Protein AF-A0A935C722-F1 (afdb_monomer_lite)

Foldseek 3Di:
DPQCVLVVLLVQLVVLLVLLVCLVVVVDDPPVVVVVLVLFDPVLSSLVSNLSSVCSNLVSVLSNQVSVVVNCCVVVVDPPDVVNVVVSVVSVVVSVVVNVVSNVVRNVD

Structure (mmCIF, N/CA/C/O backbone):
data_AF-A0A935C722-F1
#
_entry.id   AF-A0A935C722-F1
#
loop_
_atom_site.group_PDB
_atom_site.id
_atom_site.type_symbol
_atom_site.label_atom_id
_atom_site.label_alt_id
_atom_site.label_comp_id
_atom_site.label_asym_id
_atom_site.label_entity_id
_atom_site.label_seq_id
_atom_site.pdbx_PDB_ins_code
_atom_site.Cartn_x
_atom_site.Cartn_y
_atom_site.Cartn_z
_atom_site.occupancy
_atom_site.B_iso_or_equiv
_atom_site.auth_seq_id
_atom_site.auth_comp_id
_atom_site.auth_asym_id
_atom_site.auth_atom_id
_atom_site.pdbx_PDB_model_num
ATOM 1 N N . MET A 1 1 ? 4.870 -12.747 -23.726 1.00 50.28 1 MET A N 1
ATOM 2 C CA . MET A 1 1 ? 3.945 -12.637 -22.568 1.00 50.28 1 MET A CA 1
ATOM 3 C C . MET A 1 1 ? 4.417 -11.656 -21.479 1.00 50.28 1 MET A C 1
ATOM 5 O O . MET A 1 1 ? 3.650 -11.370 -20.572 1.00 50.28 1 MET A O 1
ATOM 9 N N . THR A 1 2 ? 5.622 -11.080 -21.564 1.00 58.06 2 THR A N 1
ATOM 10 C CA . THR A 1 2 ? 6.218 -10.199 -20.534 1.00 58.06 2 THR A CA 1
ATOM 11 C C . THR A 1 2 ? 5.683 -8.758 -20.504 1.00 58.06 2 THR A C 1
ATOM 13 O O . THR A 1 2 ? 5.751 -8.120 -19.458 1.00 58.06 2 THR A O 1
ATOM 16 N N . MET A 1 3 ? 5.095 -8.248 -21.597 1.00 60.31 3 MET A N 1
ATOM 17 C CA . MET A 1 3 ? 4.615 -6.855 -21.669 1.00 60.31 3 MET A CA 1
ATOM 18 C C . MET A 1 3 ? 3.290 -6.584 -20.937 1.00 60.31 3 MET A C 1
ATOM 20 O O . MET A 1 3 ? 3.032 -5.438 -20.604 1.00 60.31 3 MET A O 1
ATOM 24 N N . MET A 1 4 ? 2.454 -7.593 -20.654 1.00 74.25 4 MET A N 1
ATOM 25 C CA . MET A 1 4 ? 1.166 -7.384 -19.958 1.00 74.25 4 MET A CA 1
ATOM 26 C C . MET A 1 4 ? 1.327 -7.140 -18.452 1.00 74.25 4 MET A C 1
ATOM 28 O O . MET A 1 4 ? 0.492 -6.483 -17.835 1.00 74.25 4 MET A O 1
ATOM 32 N N . TRP A 1 5 ? 2.392 -7.670 -17.850 1.00 78.00 5 TRP A N 1
ATOM 33 C CA . TRP A 1 5 ? 2.559 -7.689 -16.397 1.00 78.00 5 TRP A CA 1
ATOM 34 C C . TRP A 1 5 ? 2.639 -6.292 -15.752 1.00 78.00 5 TRP A C 1
ATOM 36 O O . TRP A 1 5 ? 1.957 -6.077 -14.750 1.00 78.00 5 TRP A O 1
ATOM 46 N N . PRO A 1 6 ? 3.362 -5.306 -16.324 1.00 79.31 6 PRO A N 1
ATOM 47 C CA . PRO A 1 6 ? 3.358 -3.938 -15.807 1.00 79.31 6 PRO A CA 1
ATOM 48 C C . PRO A 1 6 ? 1.967 -3.293 -15.818 1.00 79.31 6 PRO A C 1
ATOM 50 O O . PRO A 1 6 ? 1.604 -2.614 -14.864 1.00 79.31 6 PRO A O 1
ATOM 53 N N . PHE A 1 7 ?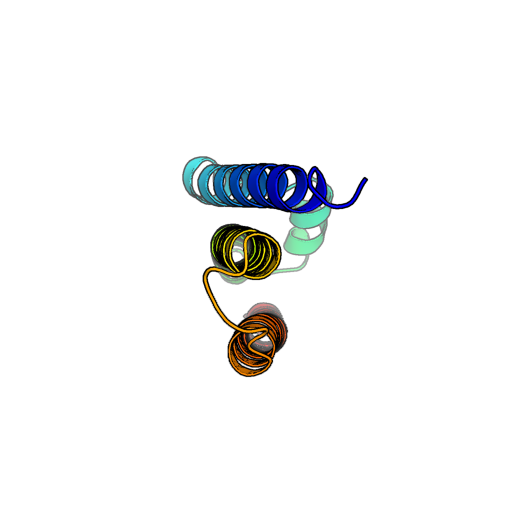 1.149 -3.547 -16.844 1.00 80.44 7 PHE A N 1
ATOM 54 C CA . PHE A 1 7 ? -0.207 -2.993 -16.923 1.00 80.44 7 PHE A CA 1
ATOM 55 C C . PHE A 1 7 ? -1.146 -3.614 -15.886 1.00 80.44 7 PHE A C 1
ATOM 57 O O . PHE A 1 7 ? -1.911 -2.895 -15.244 1.00 80.44 7 PHE A O 1
ATOM 64 N N . VAL A 1 8 ? -1.055 -4.931 -15.673 1.00 86.19 8 VAL A N 1
ATOM 65 C CA . VAL A 1 8 ? -1.828 -5.629 -14.631 1.00 86.19 8 VAL A CA 1
ATOM 66 C C . VAL A 1 8 ? -1.449 -5.114 -13.241 1.00 86.19 8 VAL A C 1
ATOM 68 O O . VAL A 1 8 ? -2.330 -4.819 -12.434 1.00 86.19 8 VAL A O 1
ATOM 71 N N . LEU A 1 9 ? -0.151 -4.943 -12.974 1.00 84.56 9 LEU A N 1
ATOM 72 C CA . LEU A 1 9 ? 0.327 -4.361 -11.720 1.00 84.56 9 LEU A CA 1
ATOM 73 C C . LEU A 1 9 ? -0.134 -2.907 -11.562 1.00 84.56 9 LEU A C 1
ATOM 75 O O . LEU A 1 9 ? -0.634 -2.548 -10.502 1.00 84.56 9 LEU A O 1
ATOM 79 N N . GLY A 1 10 ? -0.054 -2.090 -12.612 1.00 84.94 10 GLY A N 1
ATOM 80 C CA . GLY A 1 10 ? -0.557 -0.715 -12.594 1.00 84.94 10 GLY A CA 1
ATOM 81 C C . GLY A 1 10 ? -2.048 -0.638 -12.247 1.00 84.94 10 GLY A C 1
ATOM 82 O O . GLY A 1 10 ? -2.433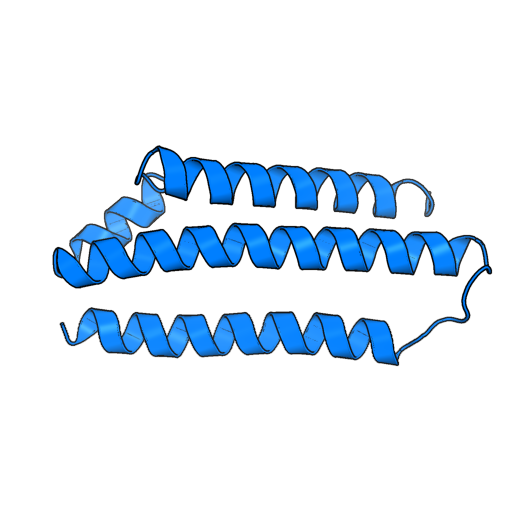 0.116 -11.352 1.00 84.94 10 GLY A O 1
ATOM 83 N N . ALA A 1 11 ? -2.880 -1.472 -12.879 1.00 88.62 11 ALA A N 1
ATOM 84 C CA . ALA A 1 11 ? -4.311 -1.552 -12.585 1.00 88.62 11 ALA A CA 1
ATOM 85 C C . ALA A 1 11 ? -4.588 -2.002 -11.138 1.00 88.62 11 ALA A C 1
ATOM 87 O O . ALA A 1 11 ? -5.428 -1.409 -10.456 1.00 88.62 11 ALA A O 1
ATOM 88 N N . LEU A 1 12 ? -3.846 -2.999 -10.641 1.00 90.44 12 LEU A N 1
ATOM 89 C CA . LEU A 1 12 ? -3.929 -3.449 -9.249 1.00 90.44 12 LEU A CA 1
ATOM 90 C C . LEU A 1 12 ? -3.547 -2.329 -8.272 1.00 90.44 12 LEU A C 1
ATOM 92 O O . LEU A 1 12 ? -4.224 -2.123 -7.263 1.00 90.44 12 LEU A O 1
ATOM 96 N N . GLY A 1 13 ? -2.492 -1.573 -8.578 1.00 89.44 13 GLY A N 1
ATOM 97 C CA . GLY A 1 13 ? -2.058 -0.439 -7.771 1.00 89.44 13 GLY A CA 1
ATOM 98 C C . GLY A 1 13 ? -3.132 0.645 -7.677 1.00 89.44 13 GLY A C 1
ATOM 99 O O . GLY A 1 13 ? -3.472 1.070 -6.573 1.00 89.44 13 GLY A O 1
ATOM 100 N N . ILE A 1 14 ? -3.754 1.012 -8.803 1.00 91.38 14 ILE A N 1
ATOM 101 C CA . ILE A 1 14 ? -4.869 1.975 -8.840 1.00 91.38 14 ILE A CA 1
ATOM 102 C C . ILE A 1 14 ? -6.057 1.470 -8.012 1.00 91.38 14 ILE A C 1
ATOM 104 O O . ILE A 1 14 ? -6.588 2.207 -7.180 1.00 91.38 14 ILE A O 1
ATOM 108 N N . PHE A 1 15 ? -6.453 0.206 -8.182 1.00 91.88 15 PHE A N 1
ATOM 109 C CA . PHE A 1 15 ? -7.536 -0.398 -7.400 1.00 91.88 15 PHE A CA 1
ATOM 110 C C . PHE A 1 15 ? -7.255 -0.360 -5.887 1.00 91.88 15 PHE A C 1
ATOM 112 O O . PHE A 1 15 ? -8.149 -0.075 -5.082 1.00 91.88 15 PHE A O 1
ATOM 119 N N . THR A 1 16 ? -6.001 -0.594 -5.496 1.00 91.44 16 THR A N 1
ATOM 120 C CA . THR A 1 16 ? -5.573 -0.552 -4.091 1.00 91.44 16 THR A CA 1
ATOM 121 C C . THR A 1 16 ? -5.673 0.872 -3.530 1.00 91.44 16 THR A C 1
ATOM 123 O O . THR A 1 16 ? -6.224 1.064 -2.445 1.00 91.44 16 THR A O 1
ATOM 126 N N . ILE A 1 17 ? -5.265 1.892 -4.297 1.00 91.06 17 ILE A N 1
ATOM 127 C CA . ILE A 1 17 ? -5.431 3.306 -3.910 1.00 91.06 17 ILE A CA 1
ATOM 128 C C . ILE A 1 17 ? -6.911 3.651 -3.738 1.00 91.06 17 ILE A C 1
ATOM 130 O O . ILE A 1 17 ? -7.287 4.213 -2.710 1.00 91.06 17 ILE A O 1
ATOM 134 N N . ILE A 1 18 ? -7.761 3.284 -4.702 1.00 92.38 18 ILE A N 1
ATOM 135 C CA . ILE A 1 18 ? -9.209 3.543 -4.638 1.00 92.38 18 ILE A CA 1
ATOM 136 C C . ILE A 1 18 ? -9.812 2.903 -3.384 1.00 92.38 18 ILE A C 1
ATOM 138 O O . ILE A 1 18 ? -10.620 3.527 -2.696 1.00 92.38 18 ILE A O 1
ATOM 142 N N . THR A 1 19 ? -9.388 1.685 -3.043 1.00 89.06 19 THR A N 1
ATOM 143 C CA . THR A 1 19 ? -9.823 1.000 -1.820 1.00 89.06 19 THR A CA 1
ATOM 144 C C . THR A 1 19 ? -9.389 1.763 -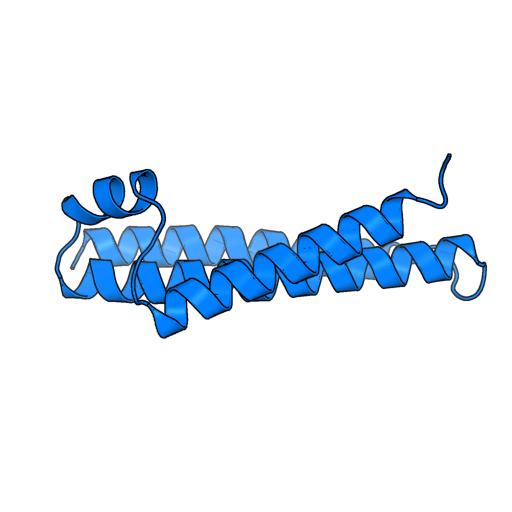0.568 1.00 89.06 19 THR A C 1
ATOM 146 O O . THR A 1 19 ? -10.207 1.987 0.324 1.00 89.06 19 THR A O 1
ATOM 149 N N . GLY A 1 20 ? -8.143 2.238 -0.518 1.00 87.75 20 GLY A N 1
ATOM 150 C CA . GLY A 1 20 ? -7.648 3.077 0.575 1.00 87.75 20 GLY A CA 1
ATOM 151 C C . GLY A 1 20 ? -8.439 4.376 0.734 1.00 87.75 20 GLY A C 1
ATOM 152 O O . GLY A 1 20 ? -8.904 4.685 1.830 1.00 87.75 20 GLY A O 1
ATOM 153 N N . VAL A 1 21 ? -8.686 5.091 -0.366 1.00 90.19 21 VAL A N 1
ATOM 154 C CA . VAL A 1 21 ? -9.504 6.318 -0.378 1.00 90.19 21 VAL A CA 1
ATOM 155 C C . VAL A 1 21 ? -10.939 6.028 0.064 1.00 90.19 21 VAL A C 1
ATOM 157 O O . VAL A 1 21 ? -11.495 6.766 0.878 1.00 90.19 21 VAL A O 1
ATOM 160 N N . LYS A 1 22 ? -11.533 4.920 -0.391 1.00 89.50 22 LYS A N 1
ATOM 161 C CA . LYS A 1 22 ? -12.868 4.489 0.042 1.00 89.50 22 LYS A CA 1
ATOM 162 C C . LYS A 1 22 ? -12.930 4.278 1.556 1.00 89.50 22 LYS A C 1
ATOM 164 O O . LYS A 1 22 ? -13.928 4.662 2.163 1.00 89.50 22 LYS A O 1
ATOM 169 N N . ILE A 1 23 ? -11.892 3.718 2.177 1.00 87.56 23 ILE A N 1
ATOM 170 C CA . ILE A 1 23 ? -11.829 3.551 3.639 1.00 87.56 23 ILE A CA 1
ATOM 171 C C . ILE A 1 23 ? -11.791 4.917 4.339 1.00 87.56 23 ILE A C 1
ATOM 173 O O . ILE A 1 23 ? -12.484 5.090 5.338 1.00 87.56 23 ILE A O 1
ATOM 177 N N . ILE A 1 24 ? -11.053 5.903 3.810 1.00 86.75 24 ILE A N 1
ATOM 178 C CA . ILE A 1 24 ? -11.031 7.273 4.366 1.00 86.75 24 ILE A CA 1
ATOM 179 C C . ILE A 1 24 ? -12.423 7.907 4.298 1.00 86.75 24 ILE A C 1
ATOM 181 O O . ILE A 1 24 ? -12.893 8.459 5.290 1.00 86.75 24 ILE A O 1
ATOM 185 N N . LEU A 1 25 ? -13.086 7.804 3.143 1.00 87.31 25 LEU A N 1
ATOM 186 C CA . LEU A 1 25 ? -14.386 8.437 2.904 1.00 87.31 25 LEU A CA 1
ATOM 187 C C . LEU A 1 25 ? -15.525 7.768 3.677 1.00 87.31 25 LEU A C 1
ATOM 189 O O . LEU A 1 25 ? -16.398 8.444 4.209 1.00 87.31 25 LEU A O 1
ATOM 193 N N . THR A 1 26 ? -15.540 6.436 3.726 1.00 84.25 26 THR A N 1
ATOM 194 C CA . THR A 1 26 ? -16.640 5.678 4.346 1.00 84.25 26 THR A CA 1
ATOM 195 C C . THR A 1 26 ? -16.389 5.350 5.813 1.00 84.25 26 THR A C 1
ATOM 197 O O . THR A 1 26 ? -17.325 4.993 6.526 1.00 84.25 26 THR A O 1
ATOM 200 N N . GLY A 1 27 ? -15.136 5.421 6.270 1.00 77.88 27 GLY A N 1
ATOM 201 C CA . GLY A 1 27 ? -14.728 4.990 7.606 1.00 77.88 27 GLY A CA 1
ATOM 202 C C . GLY A 1 27 ? -14.941 3.497 7.871 1.00 77.88 27 GLY A C 1
ATOM 203 O O . GLY A 1 27 ? -14.841 3.083 9.028 1.00 77.88 27 GLY A O 1
ATOM 204 N N . LYS A 1 28 ? -15.254 2.709 6.833 1.00 81.19 28 LYS A N 1
ATOM 205 C CA . LYS A 1 28 ? -15.564 1.281 6.912 1.00 81.19 28 LYS A CA 1
ATOM 206 C C . LYS A 1 28 ? -14.454 0.459 6.285 1.00 81.19 28 LYS A C 1
ATOM 208 O O . LYS A 1 28 ? -13.912 0.819 5.238 1.00 81.19 28 LYS A O 1
ATOM 213 N N . LEU A 1 29 ? -14.144 -0.658 6.926 1.00 82.12 29 LEU A N 1
ATOM 214 C CA . LEU A 1 29 ? -13.231 -1.664 6.390 1.00 82.12 29 LEU A CA 1
ATOM 215 C C . LEU A 1 29 ? -14.010 -2.845 5.808 1.00 82.12 29 LEU A C 1
ATOM 217 O O . LEU A 1 29 ? -15.242 -2.860 5.797 1.00 82.12 29 LEU A O 1
ATOM 221 N N . SER A 1 30 ? -13.291 -3.841 5.292 1.00 80.38 30 SER A N 1
ATOM 222 C CA . SER A 1 30 ? -13.920 -5.109 4.923 1.00 80.38 30 SER A CA 1
ATOM 223 C C . SER A 1 30 ? -14.546 -5.778 6.156 1.00 80.38 30 SER A C 1
ATOM 225 O O . SER A 1 30 ? -14.043 -5.626 7.269 1.00 80.38 30 SER A O 1
ATOM 227 N N . ALA A 1 31 ? -15.618 -6.557 5.971 1.00 79.38 31 ALA A N 1
ATOM 228 C CA . ALA A 1 31 ? -16.326 -7.212 7.080 1.00 79.38 31 ALA A CA 1
ATOM 229 C C . ALA A 1 31 ? -15.379 -8.011 8.003 1.00 79.38 31 ALA A C 1
ATOM 231 O O . ALA A 1 31 ? -15.436 -7.882 9.221 1.00 79.38 31 ALA A O 1
ATOM 232 N N . ARG A 1 32 ? -14.412 -8.734 7.417 1.00 80.56 32 ARG A N 1
ATOM 233 C CA . ARG A 1 32 ? -13.386 -9.497 8.154 1.00 80.56 32 ARG A CA 1
ATOM 234 C C . ARG A 1 32 ? -12.432 -8.627 8.973 1.00 80.56 32 ARG A C 1
ATOM 236 O O . ARG A 1 32 ? -11.858 -9.089 9.955 1.00 80.56 32 ARG A O 1
ATOM 243 N N . GLU A 1 33 ? -12.158 -7.407 8.531 1.00 79.25 33 GLU A N 1
ATOM 244 C CA . GLU A 1 33 ? -11.299 -6.479 9.266 1.00 79.25 33 GLU A CA 1
ATOM 245 C C . GLU A 1 33 ? -12.073 -5.750 10.358 1.00 79.25 33 GLU A C 1
ATOM 247 O O . GLU A 1 33 ? -11.514 -5.512 11.423 1.00 79.25 33 GLU A O 1
ATOM 252 N N . GLU A 1 34 ? -13.356 -5.457 10.143 1.00 79.12 34 GLU A N 1
ATOM 253 C CA . GLU A 1 34 ? -14.211 -4.901 11.193 1.00 79.12 34 GLU A CA 1
ATOM 254 C C . GLU A 1 34 ? -14.430 -5.885 12.346 1.00 79.12 34 GLU A C 1
ATOM 256 O O . GLU A 1 34 ? -14.342 -5.481 13.504 1.00 79.12 34 GLU A O 1
ATOM 261 N N . GLU A 1 35 ? -14.578 -7.181 12.063 1.00 81.00 35 GLU A N 1
ATOM 262 C CA . GLU A 1 35 ? -14.598 -8.226 13.098 1.00 81.00 35 GLU A CA 1
ATOM 263 C C . GLU A 1 35 ? -13.315 -8.228 13.940 1.00 81.00 35 GLU A C 1
ATOM 265 O O . GLU A 1 35 ? -13.360 -8.321 15.166 1.00 81.00 35 GLU A O 1
ATOM 270 N N . LYS A 1 36 ? -12.148 -8.049 13.303 1.00 76.06 36 LYS A N 1
ATOM 271 C CA . LYS A 1 36 ? -10.865 -7.940 14.018 1.00 76.06 36 LYS A CA 1
ATOM 272 C C . LYS A 1 36 ? -10.782 -6.679 14.873 1.00 76.06 36 LYS A C 1
ATOM 274 O O . LYS A 1 36 ? -10.035 -6.673 15.848 1.00 76.06 36 LYS A O 1
ATOM 279 N N . LEU A 1 37 ? -11.517 -5.628 14.512 1.00 77.25 37 LEU A N 1
ATOM 280 C CA . LEU A 1 37 ? -11.558 -4.363 15.243 1.00 77.25 37 LEU A CA 1
ATOM 281 C C . LEU A 1 37 ? -12.514 -4.376 16.432 1.00 77.25 37 LEU A C 1
ATOM 283 O O . LEU A 1 37 ? -12.340 -3.549 17.320 1.00 77.25 37 LEU A O 1
ATOM 287 N N . ALA A 1 38 ? -13.448 -5.328 16.503 1.00 73.81 38 ALA A N 1
ATOM 288 C CA . ALA A 1 38 ? -14.333 -5.487 17.658 1.00 73.81 38 ALA A CA 1
ATOM 289 C C . ALA A 1 38 ? -13.566 -5.767 18.967 1.00 73.81 38 ALA A C 1
ATOM 291 O O . ALA A 1 38 ? -14.055 -5.461 20.048 1.00 73.81 38 ALA A O 1
ATOM 292 N N . ALA A 1 39 ? -12.345 -6.305 18.871 1.00 75.19 39 ALA A N 1
ATOM 293 C CA . ALA A 1 39 ? -11.461 -6.556 20.010 1.00 75.19 39 ALA A CA 1
ATOM 294 C C . ALA A 1 39 ? -10.665 -5.321 20.487 1.00 75.19 39 ALA A C 1
ATOM 296 O O . ALA A 1 39 ? -9.875 -5.435 21.422 1.00 75.19 39 ALA A O 1
ATOM 297 N N . TYR A 1 40 ? -10.808 -4.165 19.830 1.00 76.69 40 TYR A N 1
ATOM 298 C CA . TYR A 1 40 ? -10.052 -2.945 20.124 1.00 76.69 40 TYR A CA 1
ATOM 299 C C . TYR A 1 40 ? -10.953 -1.868 20.744 1.00 76.69 40 TYR A C 1
ATOM 301 O O . TYR A 1 40 ? -12.150 -1.809 20.463 1.00 76.69 40 TYR A O 1
ATOM 309 N N . SER A 1 41 ? -10.379 -0.962 21.544 1.00 79.50 41 SER A N 1
ATOM 310 C CA . SER A 1 41 ? -11.093 0.232 22.023 1.00 79.50 41 SER A CA 1
ATOM 311 C C . SER A 1 41 ? -11.565 1.112 20.857 1.00 79.50 41 SER A C 1
ATOM 313 O O . SER A 1 41 ? -10.982 1.098 19.771 1.00 79.50 41 SER A O 1
ATOM 315 N N . ALA A 1 42 ? -12.584 1.953 21.071 1.00 79.31 42 ALA A N 1
ATOM 316 C CA . ALA A 1 42 ? -13.103 2.856 20.033 1.00 79.31 42 ALA A CA 1
ATOM 317 C C . ALA A 1 42 ? -12.008 3.755 19.414 1.00 79.31 42 ALA A C 1
ATOM 319 O O . ALA A 1 42 ? -12.013 4.032 18.211 1.00 79.31 42 ALA A O 1
ATOM 320 N N . LYS A 1 43 ? -11.024 4.167 20.228 1.00 79.50 43 LYS A N 1
ATOM 321 C CA . LYS A 1 43 ? -9.858 4.938 19.779 1.00 79.50 43 LYS A CA 1
ATOM 322 C C . LYS A 1 43 ? -8.885 4.077 18.966 1.00 79.50 43 LYS A C 1
ATOM 324 O O . LYS A 1 43 ? -8.466 4.508 17.892 1.00 79.50 43 LYS A O 1
ATOM 329 N N . GLY A 1 44 ? -8.575 2.861 19.424 1.00 79.94 44 GLY A N 1
ATOM 330 C CA . GLY A 1 44 ? -7.749 1.904 18.680 1.00 79.94 44 GLY A CA 1
ATOM 331 C C . GLY A 1 44 ? -8.364 1.518 17.331 1.00 79.94 44 GLY A C 1
ATOM 332 O O . GLY A 1 44 ? -7.668 1.488 16.315 1.00 79.94 44 GLY A O 1
ATOM 333 N N . ALA A 1 45 ? -9.685 1.328 17.287 1.00 81.62 45 ALA A N 1
ATOM 334 C CA . ALA A 1 45 ? -10.413 0.988 16.071 1.00 81.62 45 ALA A CA 1
ATOM 335 C C . ALA A 1 45 ? -10.329 2.095 15.005 1.00 81.62 45 ALA A C 1
ATOM 337 O O . ALA A 1 45 ? -10.090 1.815 13.827 1.00 81.62 45 ALA A O 1
ATOM 338 N N . ARG A 1 46 ? -10.455 3.366 15.413 1.00 82.44 46 ARG A N 1
ATOM 339 C CA . ARG A 1 46 ? -10.293 4.520 14.511 1.00 82.44 46 ARG A CA 1
ATOM 340 C C . ARG A 1 46 ? -8.873 4.607 13.950 1.00 82.44 46 ARG A C 1
ATOM 342 O O . ARG A 1 46 ? -8.712 4.802 12.747 1.00 82.44 46 ARG A O 1
ATOM 349 N N . THR A 1 47 ? -7.857 4.429 14.793 1.00 83.56 47 THR A N 1
ATOM 350 C CA . THR A 1 47 ? -6.448 4.452 14.366 1.00 83.56 47 THR A CA 1
ATOM 351 C C . THR A 1 47 ? -6.152 3.345 13.360 1.00 83.56 47 THR A C 1
ATOM 353 O O . THR A 1 47 ? -5.547 3.609 12.325 1.00 83.56 47 THR A O 1
ATOM 356 N N . MET A 1 48 ? -6.634 2.124 13.604 1.00 82.88 48 MET A N 1
ATOM 357 C CA . MET A 1 48 ? -6.437 0.998 12.686 1.00 82.88 48 MET A CA 1
ATOM 358 C C . MET A 1 48 ? -7.129 1.200 11.331 1.00 82.88 48 MET A C 1
ATOM 360 O O . MET A 1 48 ? -6.584 0.786 10.311 1.00 82.88 48 MET A O 1
ATOM 364 N N . ARG A 1 49 ? -8.287 1.873 11.284 1.00 85.38 49 ARG A N 1
ATOM 365 C CA . ARG A 1 49 ? -8.948 2.249 10.018 1.00 85.38 49 ARG A CA 1
ATOM 366 C C . ARG A 1 49 ? -8.111 3.224 9.199 1.00 85.38 49 ARG A C 1
ATOM 368 O O . ARG A 1 49 ? -7.909 2.997 8.009 1.00 85.38 49 ARG A O 1
ATOM 375 N N . ILE A 1 50 ? -7.593 4.273 9.840 1.00 86.25 50 ILE A N 1
ATOM 376 C CA . ILE A 1 50 ? -6.709 5.254 9.191 1.00 86.25 50 ILE A CA 1
ATOM 377 C C . ILE A 1 50 ? -5.424 4.572 8.716 1.00 86.25 50 ILE A C 1
ATOM 379 O O . ILE A 1 50 ? -4.977 4.811 7.598 1.00 86.25 50 ILE A O 1
ATOM 383 N N . LEU A 1 51 ? -4.864 3.684 9.539 1.00 86.56 51 LEU A N 1
ATOM 384 C CA . LEU A 1 51 ? -3.684 2.909 9.188 1.00 86.56 51 LEU A CA 1
ATOM 385 C C . LEU A 1 51 ? -3.949 2.048 7.949 1.00 86.56 51 LEU A C 1
ATOM 387 O O . LEU A 1 51 ? -3.241 2.180 6.962 1.00 86.56 51 LEU A O 1
ATOM 391 N N . ASN A 1 52 ? -5.005 1.234 7.945 1.00 87.12 52 ASN A N 1
ATOM 392 C CA . ASN A 1 52 ? -5.349 0.404 6.790 1.00 87.12 52 ASN A CA 1
ATOM 393 C C . ASN A 1 52 ? -5.593 1.232 5.522 1.00 87.12 52 ASN A C 1
ATOM 395 O O . ASN A 1 52 ? -5.179 0.828 4.435 1.00 87.12 52 ASN A O 1
ATOM 399 N N . ALA A 1 53 ? -6.224 2.401 5.637 1.00 88.06 53 ALA A N 1
ATOM 400 C CA . ALA A 1 53 ? -6.369 3.314 4.510 1.00 88.06 53 ALA A CA 1
ATOM 401 C C . ALA A 1 53 ? -5.009 3.791 3.974 1.00 88.06 53 ALA A C 1
ATOM 403 O O . ALA A 1 53 ? -4.745 3.672 2.776 1.00 88.06 53 ALA A O 1
ATOM 404 N N . ALA A 1 54 ? -4.134 4.281 4.858 1.00 87.44 54 ALA A N 1
ATOM 405 C CA . ALA A 1 54 ? -2.798 4.746 4.495 1.00 87.44 54 ALA A CA 1
ATOM 406 C C . ALA A 1 54 ? -1.966 3.629 3.851 1.00 87.44 54 ALA A C 1
ATOM 408 O O . ALA A 1 54 ? -1.319 3.856 2.832 1.00 87.44 54 ALA A O 1
ATOM 409 N N . PHE A 1 55 ? -2.041 2.409 4.384 1.00 88.69 55 PHE A N 1
ATOM 410 C CA . PHE A 1 55 ? -1.352 1.244 3.830 1.00 88.69 55 PHE A CA 1
ATOM 411 C C . PHE A 1 55 ? -1.831 0.900 2.429 1.00 88.69 55 PHE A C 1
ATOM 413 O O . PHE A 1 55 ? -1.002 0.677 1.556 1.00 88.69 55 PHE A O 1
ATOM 420 N N . ASN A 1 56 ? -3.142 0.893 2.186 1.00 89.00 56 ASN A N 1
ATOM 421 C CA . ASN A 1 56 ? -3.677 0.633 0.851 1.00 89.00 56 ASN A CA 1
ATOM 422 C C . ASN A 1 56 ? -3.200 1.687 -0.165 1.00 89.00 56 ASN A C 1
ATOM 424 O O . ASN A 1 56 ? -2.798 1.344 -1.276 1.00 89.00 56 ASN A O 1
ATOM 428 N N . ILE A 1 57 ? -3.169 2.965 0.223 1.00 89.56 57 ILE A N 1
ATOM 429 C CA . ILE A 1 57 ? -2.678 4.040 -0.652 1.00 89.56 57 ILE A CA 1
ATOM 430 C C . ILE A 1 57 ? -1.177 3.880 -0.924 1.00 89.56 57 ILE A C 1
ATOM 432 O O . ILE A 1 57 ? -0.766 3.877 -2.083 1.00 89.56 57 ILE A O 1
ATOM 436 N N . ILE A 1 58 ? -0.359 3.707 0.118 1.00 89.62 58 ILE A N 1
ATOM 437 C CA . ILE A 1 58 ? 1.099 3.576 -0.020 1.00 89.62 58 ILE A CA 1
ATOM 438 C C . ILE A 1 58 ? 1.452 2.313 -0.812 1.00 89.62 58 ILE A C 1
ATOM 440 O O . ILE A 1 58 ? 2.262 2.381 -1.732 1.00 89.62 58 ILE A O 1
ATOM 444 N N . ALA A 1 59 ? 0.818 1.177 -0.517 1.00 88.12 59 ALA A N 1
ATOM 445 C CA . ALA A 1 59 ? 1.020 -0.062 -1.261 1.00 88.12 59 ALA A CA 1
ATOM 446 C C . ALA A 1 59 ? 0.651 0.105 -2.739 1.00 88.12 59 ALA A C 1
ATOM 448 O O . ALA A 1 59 ? 1.410 -0.314 -3.609 1.00 88.12 59 ALA A O 1
ATOM 449 N N . GLY A 1 60 ? -0.465 0.773 -3.038 1.00 88.75 60 GLY A N 1
ATOM 450 C CA . GLY A 1 60 ? -0.848 1.064 -4.413 1.00 88.75 60 GLY A CA 1
ATOM 451 C C . GLY A 1 60 ? 0.168 1.946 -5.147 1.00 88.75 60 GLY A C 1
ATOM 452 O O . GLY A 1 60 ? 0.534 1.632 -6.278 1.00 88.75 60 GLY A O 1
ATOM 453 N N . LEU A 1 61 ? 0.704 2.982 -4.491 1.00 89.38 61 LEU A N 1
ATOM 454 C CA . LEU A 1 61 ? 1.779 3.819 -5.045 1.00 89.38 61 LEU A CA 1
ATOM 455 C C . LEU A 1 61 ? 3.067 3.023 -5.296 1.00 89.38 61 LEU A C 1
ATOM 457 O O . LEU A 1 61 ? 3.687 3.185 -6.344 1.00 89.38 61 LEU A O 1
ATOM 461 N N . VAL A 1 62 ? 3.450 2.134 -4.375 1.00 88.44 62 VAL A N 1
ATOM 462 C CA . VAL A 1 62 ? 4.619 1.248 -4.522 1.00 88.44 62 VAL A CA 1
ATOM 463 C C . VAL A 1 62 ? 4.442 0.303 -5.710 1.00 88.44 62 VAL A C 1
ATOM 465 O O . VAL A 1 62 ? 5.368 0.142 -6.504 1.00 88.44 62 VAL A O 1
ATOM 468 N N . ILE A 1 63 ? 3.256 -0.289 -5.873 1.00 88.69 63 ILE A N 1
ATOM 469 C CA . ILE A 1 63 ? 2.950 -1.185 -6.997 1.00 88.69 63 ILE A CA 1
ATOM 470 C C . ILE A 1 63 ? 3.015 -0.426 -8.329 1.00 88.69 63 ILE A C 1
ATOM 472 O O . ILE A 1 63 ? 3.618 -0.923 -9.279 1.00 88.69 63 ILE A O 1
ATOM 476 N N . ILE A 1 64 ? 2.438 0.779 -8.401 1.00 88.81 64 ILE A N 1
ATOM 477 C CA . ILE A 1 64 ? 2.504 1.624 -9.605 1.00 88.81 64 ILE A CA 1
ATOM 478 C C . ILE A 1 64 ? 3.956 2.006 -9.904 1.00 88.81 64 ILE A C 1
ATOM 480 O O . ILE A 1 64 ? 4.401 1.852 -11.038 1.00 88.81 64 ILE A O 1
ATOM 484 N N . GLY A 1 65 ? 4.714 2.445 -8.897 1.00 85.75 65 GLY A N 1
ATOM 485 C CA . GLY A 1 65 ? 6.130 2.777 -9.051 1.00 85.75 65 GLY A CA 1
ATOM 486 C C . GLY A 1 65 ? 6.941 1.595 -9.581 1.00 85.75 65 GLY A C 1
ATOM 487 O O . GLY A 1 65 ? 7.693 1.744 -10.541 1.00 85.75 65 GLY A O 1
ATOM 488 N N . TYR A 1 66 ? 6.721 0.398 -9.032 1.00 86.38 66 TYR A N 1
ATOM 489 C CA . TYR A 1 66 ? 7.351 -0.830 -9.517 1.00 86.38 66 TYR A CA 1
ATOM 490 C C . TYR A 1 66 ? 6.966 -1.154 -10.966 1.00 86.38 66 TYR A C 1
ATOM 492 O O . TYR A 1 66 ? 7.826 -1.514 -11.770 1.00 86.38 66 TYR A O 1
ATOM 500 N N . ALA A 1 67 ? 5.685 -1.013 -11.315 1.00 86.56 67 ALA A N 1
ATOM 501 C CA . ALA A 1 67 ? 5.195 -1.244 -12.668 1.00 86.56 67 ALA A CA 1
ATOM 502 C C . ALA A 1 67 ? 5.839 -0.286 -13.680 1.00 86.56 67 ALA A C 1
ATOM 504 O O . ALA A 1 67 ? 6.272 -0.732 -14.741 1.00 86.56 67 ALA A O 1
ATOM 505 N N . VAL A 1 68 ? 5.951 1.001 -13.337 1.00 85.50 68 VAL A N 1
ATOM 506 C CA . VAL A 1 68 ? 6.592 2.021 -14.181 1.00 85.50 68 VAL A CA 1
ATOM 507 C C . VAL A 1 68 ? 8.075 1.723 -14.360 1.00 85.50 68 VAL A C 1
ATOM 509 O O . VAL A 1 68 ? 8.540 1.671 -15.494 1.00 85.50 68 VAL A O 1
ATOM 512 N N . VAL A 1 69 ? 8.810 1.465 -13.273 1.00 84.81 69 VAL A N 1
ATOM 513 C CA . VAL A 1 69 ? 10.240 1.124 -13.349 1.00 84.81 69 VAL A CA 1
ATOM 514 C C . VAL A 1 69 ? 10.448 -0.090 -14.247 1.00 84.81 69 VAL A C 1
ATOM 516 O O . VAL A 1 69 ? 11.235 -0.033 -15.185 1.00 84.81 69 VAL A O 1
ATOM 519 N N . ARG A 1 70 ? 9.682 -1.163 -14.031 1.00 83.56 70 ARG A N 1
ATOM 520 C CA . ARG A 1 70 ? 9.811 -2.389 -14.823 1.00 83.56 70 ARG A CA 1
ATOM 521 C C . ARG A 1 70 ? 9.411 -2.197 -16.285 1.00 83.56 70 ARG A C 1
ATOM 523 O O . ARG A 1 70 ? 9.975 -2.842 -17.162 1.00 83.56 70 ARG A O 1
ATOM 530 N N . TYR A 1 71 ? 8.439 -1.328 -16.557 1.00 84.62 71 TYR A N 1
ATOM 531 C CA . TYR A 1 71 ? 8.089 -0.946 -17.920 1.00 84.62 71 TYR A CA 1
ATOM 532 C C . TYR A 1 71 ? 9.251 -0.223 -18.610 1.00 84.62 71 TYR A C 1
ATOM 534 O O . TYR A 1 71 ? 9.599 -0.587 -19.727 1.00 84.62 71 TYR A O 1
ATOM 542 N N . LEU A 1 72 ? 9.882 0.744 -17.939 1.00 84.19 72 LEU A N 1
ATOM 543 C CA . LEU A 1 72 ? 11.014 1.492 -18.488 1.00 84.19 72 LEU A CA 1
ATOM 544 C C . LEU A 1 72 ? 12.279 0.623 -18.647 1.00 84.19 72 LEU A C 1
ATOM 546 O O . LEU A 1 72 ? 12.985 0.784 -19.639 1.00 84.19 72 LEU A O 1
ATOM 550 N N . GLU A 1 73 ? 12.528 -0.326 -17.733 1.00 83.88 73 GLU A N 1
ATOM 551 C CA . GLU A 1 73 ? 13.587 -1.347 -17.865 1.00 83.88 73 GLU A CA 1
ATOM 552 C C . GLU A 1 73 ? 13.349 -2.239 -19.097 1.00 83.88 73 GLU A C 1
ATOM 554 O O . GLU A 1 73 ? 14.261 -2.468 -19.884 1.00 83.88 73 GLU A O 1
ATOM 559 N N . ASN A 1 74 ? 12.109 -2.702 -19.315 1.00 83.81 74 ASN A N 1
ATOM 560 C CA . ASN A 1 74 ? 11.759 -3.538 -20.473 1.00 83.81 74 ASN A CA 1
ATOM 561 C C . ASN A 1 74 ? 11.886 -2.806 -21.821 1.00 83.81 74 ASN A C 1
ATOM 563 O O . ASN A 1 74 ? 11.983 -3.465 -22.852 1.00 83.81 74 ASN A O 1
ATOM 567 N N . GLN A 1 75 ? 11.812 -1.473 -21.819 1.00 83.25 75 GLN A N 1
ATOM 568 C CA . GLN A 1 75 ? 12.011 -0.632 -23.004 1.00 83.25 75 GLN A CA 1
ATOM 569 C C . GLN A 1 75 ? 13.479 -0.206 -23.173 1.00 83.25 75 GLN A C 1
ATOM 571 O O . GLN A 1 75 ? 13.768 0.611 -24.040 1.00 83.25 75 GLN A O 1
ATOM 576 N N . GLU A 1 76 ? 14.387 -0.704 -22.322 1.00 83.25 76 GLU A N 1
ATOM 577 C CA . GLU A 1 76 ? 15.819 -0.360 -22.305 1.00 83.25 76 GLU A CA 1
ATOM 578 C C . GLU A 1 76 ? 16.095 1.149 -22.123 1.00 83.25 76 GLU A C 1
ATOM 580 O O . GLU A 1 76 ? 17.185 1.638 -22.412 1.00 83.25 76 GLU A O 1
ATOM 585 N N . ILE A 1 77 ? 15.118 1.904 -21.598 1.00 82.25 77 ILE A N 1
ATOM 586 C CA . ILE A 1 77 ? 15.233 3.354 -21.348 1.00 82.25 77 ILE A CA 1
ATOM 587 C C . ILE A 1 77 ? 16.110 3.619 -20.120 1.00 82.25 77 ILE A C 1
ATOM 589 O O . ILE A 1 77 ? 16.853 4.599 -20.070 1.00 82.25 77 ILE A O 1
ATOM 593 N N . ILE A 1 78 ? 16.007 2.751 -19.113 1.00 76.56 78 ILE A N 1
ATOM 594 C CA . ILE A 1 78 ? 16.833 2.769 -17.905 1.00 76.56 78 ILE A CA 1
ATOM 595 C C . ILE A 1 78 ? 17.489 1.401 -17.715 1.00 76.56 78 ILE A C 1
ATOM 597 O O . ILE A 1 78 ? 16.854 0.381 -17.992 1.00 76.56 78 ILE A O 1
ATOM 601 N N . PRO A 1 79 ? 18.741 1.362 -17.228 1.00 76.44 79 PRO A N 1
ATOM 602 C CA . PRO A 1 79 ? 19.411 0.106 -16.915 1.00 76.44 79 PRO A CA 1
ATOM 603 C C . PRO A 1 79 ? 18.675 -0.627 -15.789 1.00 76.44 79 PRO A C 1
ATOM 605 O O . PRO A 1 79 ? 18.070 0.027 -14.936 1.00 76.44 79 PRO A O 1
ATOM 608 N N . ASP A 1 80 ? 18.762 -1.964 -15.767 1.00 75.44 80 ASP A N 1
ATOM 609 C CA . ASP A 1 80 ? 18.228 -2.788 -14.673 1.00 75.44 80 ASP A CA 1
ATOM 610 C C . ASP A 1 80 ? 18.812 -2.297 -13.346 1.00 75.44 80 ASP A C 1
ATOM 612 O O . ASP A 1 80 ? 19.999 -2.476 -13.048 1.00 75.44 80 ASP A O 1
ATOM 616 N N . ASN A 1 81 ? 17.980 -1.601 -12.574 1.00 70.25 81 ASN A N 1
ATOM 617 C CA . ASN A 1 81 ? 18.447 -0.834 -11.440 1.00 70.25 81 ASN A CA 1
ATOM 618 C C . ASN A 1 81 ? 17.999 -1.512 -10.156 1.00 70.25 81 ASN A C 1
ATOM 620 O O . ASN A 1 81 ? 16.964 -1.180 -9.568 1.00 70.25 81 ASN A O 1
ATOM 624 N N . VAL A 1 82 ? 18.832 -2.442 -9.691 1.00 74.62 82 VAL A N 1
ATOM 625 C CA . VAL A 1 82 ? 18.682 -3.166 -8.420 1.00 74.62 82 VAL A CA 1
ATOM 626 C C . VAL A 1 82 ? 18.388 -2.217 -7.248 1.00 74.62 82 VAL A C 1
ATOM 628 O O . VAL A 1 82 ? 17.625 -2.577 -6.353 1.00 74.62 82 VAL A O 1
ATOM 631 N N . ILE A 1 83 ? 18.894 -0.976 -7.273 1.00 73.69 83 ILE A N 1
ATOM 632 C CA . ILE A 1 83 ? 18.640 0.031 -6.229 1.00 73.69 83 ILE A CA 1
ATOM 633 C C . ILE A 1 83 ? 17.149 0.378 -6.151 1.00 73.69 83 ILE A C 1
ATOM 635 O O . ILE A 1 83 ? 16.591 0.407 -5.058 1.00 73.69 83 ILE A O 1
ATOM 639 N N . SER A 1 84 ? 16.469 0.576 -7.285 1.00 72.12 84 SER A N 1
ATOM 640 C CA . SER A 1 84 ? 15.026 0.867 -7.297 1.00 72.12 84 SER A CA 1
ATOM 641 C C . SER A 1 84 ? 14.203 -0.284 -6.704 1.00 72.12 84 SER A C 1
ATOM 643 O O . SER A 1 84 ? 13.278 -0.059 -5.921 1.00 72.12 84 SER A O 1
ATOM 645 N N . LYS A 1 85 ? 14.603 -1.530 -6.988 1.00 73.81 85 LYS A N 1
ATOM 646 C CA . LYS A 1 85 ? 13.987 -2.748 -6.442 1.00 73.81 85 LYS A CA 1
ATOM 647 C C . LYS A 1 85 ? 14.217 -2.850 -4.931 1.00 73.81 85 LYS A C 1
ATOM 649 O O . LYS A 1 85 ? 13.273 -3.141 -4.197 1.00 73.81 85 LYS A O 1
ATOM 654 N N . ILE A 1 86 ? 15.426 -2.541 -4.457 1.00 80.69 86 ILE A N 1
ATOM 655 C CA . ILE A 1 86 ? 15.767 -2.500 -3.025 1.00 80.69 86 ILE A CA 1
ATOM 656 C C . ILE A 1 86 ? 14.975 -1.411 -2.295 1.00 80.69 86 ILE A C 1
ATOM 658 O O . ILE A 1 86 ? 14.445 -1.673 -1.218 1.00 80.69 86 ILE A O 1
ATOM 662 N N . VAL A 1 87 ? 14.846 -0.213 -2.871 1.00 81.44 87 VAL A N 1
ATOM 663 C CA . VAL A 1 87 ? 14.086 0.893 -2.263 1.00 81.44 87 VAL A CA 1
ATOM 664 C C . VAL A 1 87 ? 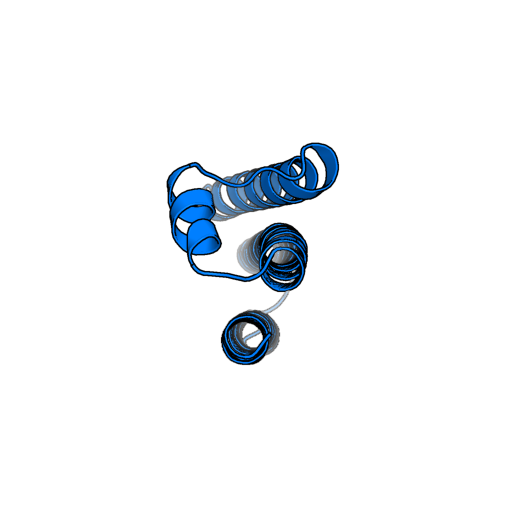12.616 0.513 -2.100 1.00 81.44 87 VAL A C 1
ATOM 666 O O . VAL A 1 87 ? 12.060 0.672 -1.014 1.00 81.44 87 VAL A O 1
ATOM 669 N N . LEU A 1 88 ? 11.992 -0.054 -3.137 1.00 78.62 88 LEU A N 1
ATOM 670 C CA . LEU A 1 88 ? 10.595 -0.500 -3.076 1.00 78.62 88 LEU A CA 1
ATOM 671 C C . LEU A 1 88 ? 10.394 -1.607 -2.029 1.00 78.62 88 LEU A C 1
ATOM 673 O O . LEU A 1 88 ? 9.407 -1.591 -1.290 1.00 78.62 88 LEU A O 1
ATOM 677 N N . LEU A 1 89 ? 11.357 -2.525 -1.909 1.00 80.8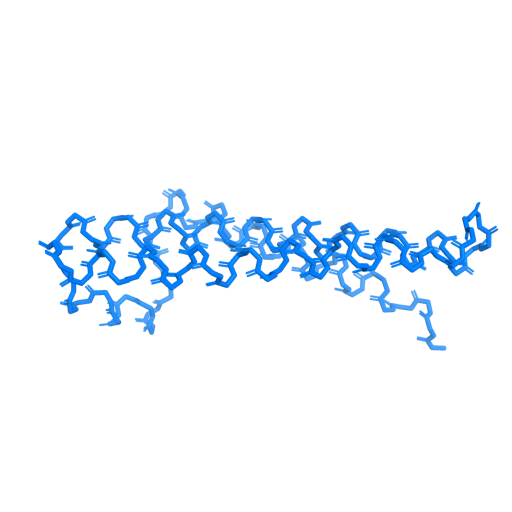8 89 LEU A N 1
ATOM 678 C CA . LEU A 1 89 ? 11.345 -3.577 -0.892 1.00 80.88 89 LEU A CA 1
ATOM 679 C C . LEU A 1 89 ? 11.525 -3.003 0.524 1.00 80.88 89 LEU A C 1
ATOM 681 O O . LEU A 1 89 ? 10.831 -3.421 1.449 1.00 80.88 89 LEU A O 1
ATOM 685 N N . GLY A 1 90 ? 12.378 -1.988 0.680 1.00 83.12 90 GLY A N 1
ATOM 686 C CA . GLY A 1 90 ? 12.552 -1.241 1.925 1.00 83.12 90 GLY A CA 1
ATOM 687 C C . GLY A 1 90 ? 11.265 -0.551 2.380 1.00 83.12 90 GLY A C 1
ATOM 688 O O . GLY A 1 90 ? 10.886 -0.674 3.543 1.00 83.12 90 GLY A O 1
ATOM 689 N N . VAL A 1 91 ? 10.536 0.098 1.465 1.00 83.50 91 VAL A N 1
ATOM 690 C CA . VAL A 1 91 ? 9.236 0.727 1.771 1.00 83.50 91 VAL A CA 1
ATOM 691 C C . VAL A 1 91 ? 8.211 -0.314 2.231 1.00 83.50 91 VAL A C 1
ATOM 693 O O . VAL A 1 91 ? 7.508 -0.092 3.220 1.00 83.50 91 VAL A O 1
ATOM 696 N N . ALA A 1 92 ? 8.151 -1.474 1.572 1.00 79.19 92 ALA A N 1
ATOM 697 C CA . ALA A 1 92 ? 7.272 -2.567 1.987 1.00 79.19 92 ALA A CA 1
ATOM 698 C C . ALA A 1 92 ? 7.617 -3.092 3.393 1.00 79.19 92 ALA A C 1
ATOM 700 O O . ALA A 1 92 ? 6.724 -3.356 4.199 1.00 79.19 92 ALA A O 1
ATOM 701 N N . LEU A 1 93 ? 8.907 -3.194 3.717 1.00 86.31 93 LEU A N 1
ATOM 702 C CA . LEU A 1 93 ? 9.381 -3.668 5.017 1.00 86.31 93 LEU A CA 1
ATOM 703 C C . LEU A 1 93 ? 9.061 -2.663 6.136 1.00 86.31 93 LEU A C 1
ATOM 705 O O . LEU A 1 93 ? 8.541 -3.050 7.184 1.00 86.31 93 LEU A O 1
ATOM 709 N N . VAL A 1 94 ? 9.270 -1.366 5.885 1.00 86.62 94 VAL A N 1
ATOM 710 C CA . VAL A 1 94 ? 8.883 -0.283 6.807 1.00 86.62 94 VAL A CA 1
ATOM 711 C C . VAL A 1 94 ? 7.381 -0.306 7.074 1.00 86.62 94 VAL A C 1
ATOM 713 O O . VAL A 1 94 ? 6.972 -0.208 8.231 1.00 86.62 94 VAL A O 1
ATOM 716 N N . MET A 1 95 ? 6.558 -0.506 6.039 1.00 84.25 95 MET A N 1
ATOM 717 C CA . MET A 1 95 ? 5.116 -0.688 6.209 1.00 84.25 95 MET A CA 1
ATOM 718 C C . MET A 1 95 ? 4.821 -1.831 7.191 1.00 84.25 95 MET A C 1
ATOM 720 O O . MET A 1 95 ? 4.126 -1.623 8.182 1.00 84.25 95 MET A O 1
ATOM 724 N N . VAL A 1 96 ? 5.391 -3.022 7.007 1.00 85.19 96 VAL A N 1
ATOM 725 C CA . VAL A 1 96 ? 5.145 -4.147 7.930 1.00 85.19 96 VAL A CA 1
ATOM 726 C C . VAL A 1 96 ? 5.525 -3.793 9.374 1.00 85.19 96 VAL A C 1
ATOM 728 O O . VAL A 1 96 ? 4.736 -4.027 10.292 1.00 85.19 96 VAL A O 1
ATOM 731 N N . VAL A 1 97 ? 6.690 -3.177 9.588 1.00 87.12 97 VAL A N 1
ATOM 732 C CA . VAL A 1 97 ? 7.153 -2.775 10.927 1.00 87.12 97 VAL A CA 1
ATOM 733 C C . VAL A 1 97 ? 6.194 -1.771 11.571 1.00 87.12 97 VAL A C 1
ATOM 735 O O . VAL A 1 97 ? 5.757 -1.977 12.706 1.00 87.12 97 VAL A O 1
ATOM 738 N N . VAL A 1 98 ? 5.804 -0.724 10.840 1.00 86.00 98 VAL A N 1
ATOM 739 C CA . VAL A 1 98 ? 4.847 0.286 11.319 1.00 86.00 98 VAL A CA 1
ATOM 740 C C . VAL A 1 98 ? 3.513 -0.364 11.680 1.00 86.00 98 VAL A C 1
ATOM 742 O O . VAL A 1 98 ? 2.946 -0.056 12.730 1.00 86.00 98 VAL A O 1
ATOM 745 N N . TYR A 1 99 ? 3.036 -1.315 10.873 1.00 85.31 99 TYR A N 1
ATOM 746 C CA . TYR A 1 99 ? 1.798 -2.038 11.153 1.00 85.31 99 TYR A CA 1
ATOM 747 C C . TYR A 1 99 ? 1.862 -2.782 12.488 1.00 85.31 99 TYR A C 1
ATOM 749 O O . TYR A 1 99 ? 0.951 -2.662 13.310 1.00 85.31 99 TYR A O 1
ATOM 757 N N . PHE A 1 100 ? 2.950 -3.514 12.746 1.00 85.31 100 PHE A N 1
ATOM 758 C CA . PHE A 1 100 ? 3.131 -4.229 14.010 1.00 85.31 100 PHE A CA 1
ATOM 759 C C . PHE A 1 100 ? 3.218 -3.283 15.211 1.00 85.31 100 PHE A C 1
ATOM 761 O O . PHE A 1 100 ? 2.567 -3.539 16.228 1.00 85.31 100 PHE A O 1
ATOM 768 N N . ILE A 1 101 ? 3.962 -2.180 15.090 1.00 84.88 101 ILE A N 1
ATOM 769 C CA . ILE A 1 101 ? 4.098 -1.177 16.157 1.00 84.88 101 ILE A CA 1
ATOM 770 C C . ILE A 1 101 ? 2.735 -0.569 16.493 1.00 84.88 101 ILE A C 1
ATOM 772 O O . ILE A 1 101 ? 2.340 -0.536 17.663 1.00 84.88 101 ILE A O 1
ATOM 776 N N . VAL A 1 102 ? 1.987 -0.114 15.486 1.00 81.88 102 VAL A N 1
ATOM 777 C CA . VAL A 1 102 ? 0.678 0.519 15.700 1.00 81.88 102 VAL A CA 1
ATOM 778 C C . VAL A 1 102 ? -0.326 -0.493 16.238 1.00 81.88 102 VAL A C 1
ATOM 780 O O . VAL A 1 102 ? -1.030 -0.192 17.201 1.00 81.88 102 VAL A O 1
ATOM 783 N N . ARG A 1 103 ? -0.349 -1.719 15.703 1.00 79.44 103 ARG A N 1
ATOM 784 C CA . ARG A 1 103 ? -1.227 -2.789 16.191 1.00 79.44 103 ARG A CA 1
ATOM 785 C C . ARG A 1 103 ? -0.967 -3.115 17.660 1.00 79.44 103 ARG A C 1
ATOM 787 O O . ARG A 1 103 ? -1.924 -3.317 18.406 1.00 79.44 103 ARG A O 1
ATOM 794 N N . ASN A 1 104 ? 0.300 -3.186 18.070 1.00 81.12 104 ASN A N 1
ATOM 795 C CA . ASN A 1 104 ? 0.669 -3.485 19.452 1.00 81.12 104 ASN A CA 1
ATOM 796 C C . ASN A 1 104 ? 0.260 -2.353 20.404 1.00 81.12 104 ASN A C 1
ATOM 798 O O . ASN A 1 104 ? -0.261 -2.618 21.482 1.00 81.12 104 ASN A O 1
ATOM 802 N N . ASN A 1 105 ? 0.426 -1.095 19.985 1.00 78.12 105 ASN A N 1
ATOM 803 C CA . ASN A 1 105 ? -0.028 0.056 20.765 1.00 78.12 105 ASN A CA 1
ATOM 804 C C . ASN A 1 105 ? -1.558 0.137 20.840 1.00 78.12 105 ASN A C 1
ATOM 806 O O . ASN A 1 105 ? -2.093 0.367 21.915 1.00 78.12 105 ASN A O 1
ATOM 810 N N . CYS A 1 106 ? -2.275 -0.141 19.748 1.00 74.81 106 CYS A N 1
ATOM 811 C CA . CYS A 1 106 ? -3.741 -0.116 19.739 1.00 74.81 106 CYS A CA 1
ATOM 812 C C . CYS A 1 106 ? -4.369 -1.196 20.630 1.00 74.81 106 CYS A C 1
ATOM 814 O O . CYS A 1 106 ? -5.473 -0.993 21.110 1.00 74.81 106 CYS A O 1
ATOM 816 N N . LYS A 1 107 ? -3.690 -2.329 20.868 1.00 67.00 107 LYS A N 1
ATOM 817 C CA . LYS A 1 107 ? -4.146 -3.343 21.840 1.00 67.00 107 LYS A CA 1
ATOM 818 C C . LYS A 1 107 ? -3.991 -2.903 23.299 1.00 67.00 107 LYS A C 1
ATOM 820 O O . LYS A 1 107 ? -4.622 -3.488 24.169 1.00 67.00 107 LYS A O 1
ATOM 825 N N . LYS A 1 108 ? -3.110 -1.937 23.569 1.00 57.59 108 LYS A N 1
ATOM 826 C CA . LYS A 1 108 ? -2.8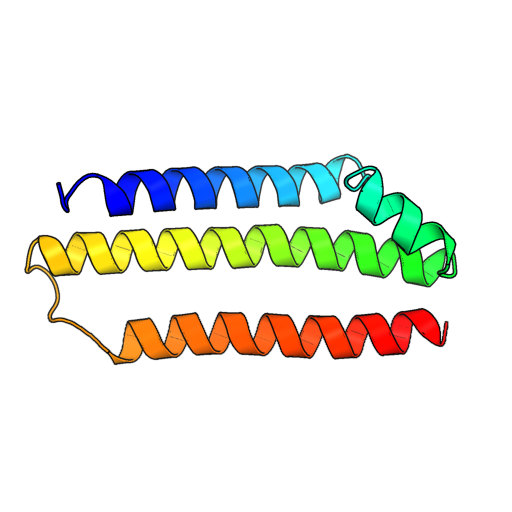37 -1.408 24.913 1.00 57.59 108 LYS A CA 1
ATOM 827 C C . LYS A 1 108 ? -3.716 -0.198 25.270 1.00 57.59 108 LYS A C 1
ATOM 829 O O . LYS A 1 108 ? -3.606 0.288 26.390 1.00 57.59 108 LYS A O 1
ATOM 834 N N . MET A 1 109 ? -4.528 0.296 24.328 1.00 57.16 109 MET A N 1
ATOM 835 C CA . MET A 1 109 ? -5.445 1.436 24.481 1.00 57.16 109 MET A CA 1
ATOM 836 C C . MET A 1 109 ? -6.885 0.966 24.599 1.00 57.16 109 MET A C 1
ATOM 838 O O . MET A 1 109 ? -7.618 1.560 25.409 1.00 57.16 109 MET A O 1
#

Organism: NCBI:txid2763069

Radius of gyration: 16.69 Å; chains: 1; bounding box: 36×21×48 Å

Secondary structure (DSSP, 8-state):
-TTHHHHHHHHHHHHHHHHHHHHHHH----HHHHHHHTTS-HHHHHHHHHHHHHHHHHHHHHHHHHHHHHHHHHTTSS---HHHHHHHHHHHHHHHHHHHHHHHHHHT-

pLDDT: mean 81.93, std 7.59, range [50.28, 92.38]

Sequence (109 aa):
MTMMWPFVLGALGIFTIITGVKIILTGKLSAREEEKLAAYSAKGARTMRILNAAFNIIAGLVIIGYAVVRYLENQEIIPDNVISKIVLLGVALVMVVVYFIVRNNCKKM